Protein AF-A0A7J3KDQ7-F1 (afdb_monomer)

Structure (mmCIF, N/CA/C/O backbone):
data_AF-A0A7J3KDQ7-F1
#
_entry.id   AF-A0A7J3KDQ7-F1
#
loop_
_atom_site.group_PDB
_atom_site.id
_atom_site.type_symbol
_atom_site.label_atom_id
_atom_site.label_alt_id
_atom_site.label_comp_id
_atom_site.label_asym_id
_atom_site.label_entity_id
_atom_site.label_seq_id
_atom_site.pdbx_PDB_ins_code
_atom_site.Cartn_x
_atom_site.Cartn_y
_atom_site.Cartn_z
_atom_site.occupancy
_atom_site.B_iso_or_equiv
_atom_site.auth_seq_id
_atom_site.auth_comp_id
_atom_site.auth_asym_id
_atom_site.auth_atom_id
_atom_site.pdbx_PDB_model_num
ATOM 1 N N . MET A 1 1 ? 16.044 -15.370 -27.304 1.00 50.69 1 MET A N 1
ATOM 2 C CA . MET A 1 1 ? 15.946 -15.773 -25.885 1.00 50.69 1 MET A CA 1
ATOM 3 C C . MET A 1 1 ? 15.306 -14.617 -25.144 1.00 50.69 1 MET A C 1
ATOM 5 O O . MET A 1 1 ? 15.833 -13.520 -25.244 1.00 50.69 1 MET A O 1
ATOM 9 N N . ILE A 1 2 ? 14.147 -14.814 -24.510 1.00 57.34 2 ILE A N 1
ATOM 10 C CA . ILE A 1 2 ? 13.607 -13.791 -23.605 1.00 57.34 2 ILE A CA 1
ATOM 11 C C . ILE A 1 2 ? 14.504 -13.815 -22.374 1.00 57.34 2 ILE A C 1
ATOM 13 O O . ILE A 1 2 ? 14.610 -14.858 -21.732 1.00 57.34 2 ILE A O 1
ATOM 17 N N . ASP A 1 3 ? 15.156 -12.691 -22.108 1.00 79.75 3 ASP A N 1
ATOM 18 C CA . ASP A 1 3 ? 16.049 -12.506 -20.973 1.00 79.75 3 ASP A CA 1
ATOM 19 C C . ASP A 1 3 ? 15.338 -12.893 -19.665 1.00 79.75 3 ASP A C 1
ATOM 21 O O . ASP A 1 3 ? 14.212 -12.453 -19.402 1.00 79.75 3 ASP A O 1
ATOM 25 N N . PHE A 1 4 ? 15.964 -13.759 -18.867 1.00 83.00 4 PHE A N 1
ATOM 26 C CA . PHE A 1 4 ? 15.436 -14.200 -17.575 1.00 83.00 4 PHE A CA 1
ATOM 27 C C . PHE A 1 4 ? 15.143 -13.001 -16.664 1.00 83.00 4 PHE A C 1
ATOM 29 O O . PHE A 1 4 ? 14.102 -12.959 -16.005 1.00 83.00 4 PHE A O 1
ATOM 36 N N . ALA A 1 5 ? 15.993 -11.974 -16.705 1.00 82.50 5 ALA A N 1
ATOM 37 C CA . ALA A 1 5 ? 15.812 -10.778 -15.896 1.00 82.50 5 ALA A CA 1
ATOM 38 C C . ALA A 1 5 ? 14.622 -9.916 -16.374 1.00 82.50 5 ALA A C 1
ATOM 40 O O . ALA A 1 5 ? 13.966 -9.276 -15.553 1.00 82.50 5 ALA A O 1
ATOM 41 N N . TYR A 1 6 ? 14.244 -9.970 -17.657 1.00 86.00 6 TYR A N 1
ATOM 42 C CA . TYR A 1 6 ? 13.027 -9.308 -18.145 1.00 86.00 6 TYR A CA 1
ATOM 43 C C . TYR A 1 6 ? 11.759 -10.032 -17.665 1.00 86.00 6 TYR A C 1
ATOM 45 O O . TYR A 1 6 ? 10.735 -9.405 -17.376 1.00 86.00 6 TYR A O 1
ATOM 53 N N . GLN A 1 7 ? 11.806 -11.363 -17.543 1.00 89.19 7 GLN A N 1
ATOM 54 C CA . GLN A 1 7 ? 10.695 -12.124 -16.964 1.00 89.19 7 GLN A CA 1
ATOM 55 C C . GLN A 1 7 ? 10.508 -11.805 -15.482 1.00 89.19 7 GLN A C 1
ATOM 57 O O . GLN A 1 7 ? 9.366 -11.617 -15.048 1.00 89.19 7 GLN A O 1
ATOM 62 N N . GLU A 1 8 ? 11.608 -11.697 -14.736 1.00 89.62 8 GLU A N 1
ATOM 63 C CA . GLU A 1 8 ? 11.563 -11.331 -13.323 1.00 89.62 8 GLU A CA 1
ATOM 64 C C . GLU A 1 8 ? 11.069 -9.892 -13.138 1.00 89.62 8 GLU A C 1
ATOM 66 O O . GLU A 1 8 ? 10.178 -9.662 -12.326 1.00 89.62 8 GLU A O 1
ATOM 71 N N . PHE A 1 9 ? 11.487 -8.948 -13.989 1.00 91.44 9 PHE A N 1
ATOM 72 C CA . PHE A 1 9 ? 10.939 -7.589 -13.982 1.00 91.44 9 PHE A CA 1
ATOM 73 C C . PHE A 1 9 ? 9.413 -7.577 -14.153 1.00 91.44 9 PHE A C 1
ATOM 75 O O . PHE A 1 9 ? 8.684 -7.005 -13.338 1.00 91.44 9 PHE A O 1
ATOM 82 N N . ARG A 1 10 ? 8.887 -8.291 -15.160 1.00 92.06 10 ARG A N 1
ATOM 83 C CA . ARG A 1 10 ? 7.428 -8.401 -15.356 1.00 92.06 10 ARG A CA 1
ATOM 84 C C . ARG A 1 10 ? 6.726 -9.098 -14.196 1.00 92.06 10 ARG A C 1
ATOM 86 O O . ARG A 1 10 ? 5.555 -8.825 -13.929 1.00 92.06 10 ARG A O 1
ATOM 93 N N . ARG A 1 11 ? 7.394 -10.025 -13.511 1.00 93.81 11 ARG A N 1
ATOM 94 C CA . ARG A 1 11 ? 6.868 -10.633 -12.288 1.00 93.81 11 ARG A CA 1
ATOM 95 C C . ARG A 1 11 ? 6.789 -9.603 -11.162 1.00 93.81 11 ARG A C 1
ATOM 97 O O . ARG A 1 11 ? 5.720 -9.509 -10.567 1.00 93.81 11 ARG A O 1
ATOM 104 N N . CYS A 1 12 ? 7.834 -8.809 -10.929 1.00 93.19 12 CYS A N 1
ATOM 105 C CA . CYS A 1 12 ? 7.826 -7.736 -9.933 1.00 93.19 12 CYS A CA 1
ATOM 106 C C . CYS A 1 12 ? 6.670 -6.762 -10.175 1.00 93.19 12 CYS A C 1
ATOM 108 O O . CYS A 1 12 ? 5.887 -6.524 -9.259 1.00 93.19 12 CYS A O 1
ATOM 110 N N . LEU A 1 13 ? 6.490 -6.286 -11.414 1.00 94.00 13 LEU A N 1
ATOM 111 C CA . LEU A 1 13 ? 5.380 -5.391 -11.762 1.00 94.00 13 LEU A CA 1
ATOM 112 C C . LEU A 1 13 ? 4.016 -6.006 -11.413 1.00 94.00 13 LEU A C 1
ATOM 114 O O . LEU A 1 13 ? 3.219 -5.373 -10.729 1.00 94.00 13 LEU A O 1
ATOM 118 N N . ARG A 1 14 ? 3.767 -7.265 -11.796 1.00 95.50 14 ARG A N 1
ATOM 119 C CA . ARG A 1 14 ? 2.497 -7.951 -11.491 1.00 95.50 14 ARG A CA 1
ATOM 120 C C . ARG A 1 14 ? 2.254 -8.150 -9.999 1.00 95.50 14 ARG A C 1
ATOM 122 O O . ARG A 1 14 ? 1.106 -8.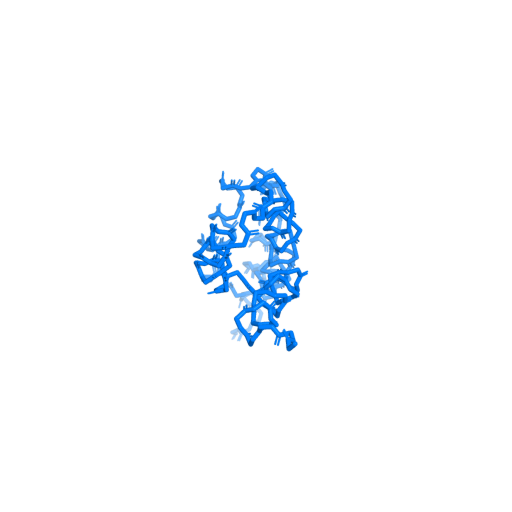144 -9.564 1.00 95.50 14 ARG A O 1
ATOM 129 N N . GLU A 1 15 ? 3.299 -8.387 -9.212 1.00 95.81 15 GLU A N 1
ATOM 130 C CA . GLU A 1 15 ? 3.154 -8.530 -7.762 1.00 95.81 15 GLU A CA 1
ATOM 131 C C . GLU A 1 15 ? 2.900 -7.172 -7.091 1.00 95.81 15 GLU A C 1
ATOM 133 O O . GLU A 1 15 ? 2.020 -7.078 -6.232 1.00 95.81 15 GLU A O 1
ATOM 138 N N . ILE A 1 16 ? 3.559 -6.105 -7.553 1.00 95.44 16 ILE A N 1
ATOM 139 C CA . ILE A 1 16 ? 3.268 -4.728 -7.130 1.00 95.44 16 ILE A CA 1
ATOM 140 C C . ILE A 1 16 ? 1.817 -4.378 -7.448 1.00 95.44 16 ILE A C 1
ATOM 142 O O . ILE A 1 16 ? 1.100 -3.928 -6.560 1.00 95.44 16 ILE A O 1
ATOM 146 N N . GLU A 1 17 ? 1.333 -4.669 -8.658 1.00 94.00 17 GLU A N 1
ATOM 147 C CA . GLU A 1 17 ? -0.064 -4.440 -9.045 1.00 94.00 17 GLU A CA 1
ATOM 148 C C . GLU A 1 17 ? -1.069 -5.180 -8.159 1.00 94.00 17 GLU A C 1
ATOM 150 O O . GLU A 1 17 ? -2.244 -4.822 -8.159 1.00 94.00 17 GLU A O 1
ATOM 155 N N . LYS A 1 18 ? -0.661 -6.218 -7.420 1.00 93.25 18 LYS A N 1
ATOM 156 C CA . LYS A 1 18 ? -1.499 -6.931 -6.440 1.00 93.25 18 LYS A CA 1
ATOM 157 C C . LYS A 1 18 ? -1.421 -6.338 -5.029 1.00 93.25 18 LYS A C 1
ATOM 159 O O . LYS A 1 18 ? -2.117 -6.830 -4.150 1.00 93.25 18 LYS A O 1
ATOM 164 N N . GLY A 1 19 ? -0.618 -5.299 -4.816 1.00 91.50 19 GLY A N 1
ATOM 165 C CA . GLY A 1 19 ? -0.394 -4.658 -3.518 1.00 91.50 19 GLY A CA 1
ATOM 166 C C . GLY A 1 19 ? 0.862 -5.130 -2.785 1.00 91.50 19 GLY A C 1
ATOM 167 O O . GLY A 1 19 ? 1.093 -4.713 -1.653 1.00 91.50 19 GLY A O 1
ATOM 168 N N . LYS A 1 20 ? 1.707 -5.970 -3.401 1.00 93.69 20 LYS A N 1
ATOM 169 C CA . LYS A 1 20 ? 2.954 -6.440 -2.780 1.00 93.69 20 LYS A CA 1
ATOM 170 C C . LYS A 1 20 ? 4.091 -5.451 -3.030 1.00 93.69 20 LYS A C 1
ATOM 172 O O . LYS A 1 20 ? 4.893 -5.606 -3.950 1.00 93.69 20 LYS A O 1
ATOM 177 N N . LEU A 1 21 ? 4.148 -4.407 -2.207 1.00 92.56 21 LEU A N 1
ATOM 178 C CA . LEU A 1 21 ? 5.118 -3.315 -2.360 1.00 92.56 21 LEU A CA 1
ATOM 179 C C . LEU A 1 21 ? 6.559 -3.688 -1.986 1.00 92.56 21 LEU A C 1
ATOM 181 O O . LEU A 1 21 ? 7.481 -2.962 -2.340 1.00 92.56 21 LEU A O 1
ATOM 185 N N . ASN A 1 22 ? 6.785 -4.845 -1.362 1.00 92.56 22 ASN A N 1
ATOM 186 C CA . ASN A 1 22 ? 8.127 -5.369 -1.087 1.00 92.56 22 ASN A CA 1
ATOM 187 C C . ASN A 1 22 ? 8.945 -5.659 -2.364 1.00 92.56 22 ASN A C 1
ATOM 189 O O . ASN A 1 22 ? 10.154 -5.825 -2.285 1.00 92.56 22 ASN A O 1
ATOM 193 N N . TYR A 1 23 ? 8.306 -5.711 -3.539 1.00 92.12 23 TYR A N 1
ATOM 194 C CA . TYR A 1 23 ? 8.983 -5.858 -4.834 1.00 92.12 23 TYR A CA 1
ATOM 195 C C . TYR A 1 23 ? 9.408 -4.523 -5.466 1.00 92.12 23 TYR A C 1
ATOM 197 O O . TYR A 1 23 ? 9.973 -4.528 -6.558 1.00 92.12 23 TYR A O 1
ATOM 205 N N . ARG A 1 24 ? 9.129 -3.381 -4.821 1.00 91.69 24 ARG A N 1
ATOM 206 C CA . ARG A 1 24 ? 9.411 -2.044 -5.364 1.00 91.69 24 ARG A CA 1
ATOM 207 C C . ARG A 1 24 ? 10.889 -1.829 -5.672 1.00 91.69 24 ARG A C 1
ATOM 209 O O . ARG A 1 24 ? 11.193 -1.368 -6.764 1.00 91.69 24 ARG A O 1
ATOM 216 N N . GLU A 1 25 ? 11.778 -2.141 -4.733 1.00 92.19 25 GLU A N 1
ATOM 217 C CA . GLU A 1 25 ? 13.225 -1.937 -4.908 1.00 92.19 25 GLU A CA 1
ATOM 218 C C . GLU A 1 25 ? 13.746 -2.750 -6.096 1.00 92.19 25 GLU A C 1
ATOM 220 O O . GLU A 1 25 ? 14.304 -2.183 -7.030 1.00 92.19 25 GLU A O 1
ATOM 225 N N . ALA A 1 26 ? 13.416 -4.044 -6.142 1.00 92.38 26 ALA A N 1
ATOM 226 C CA . ALA A 1 26 ? 13.765 -4.909 -7.268 1.00 92.38 26 ALA A CA 1
ATOM 227 C C . ALA A 1 26 ? 13.195 -4.401 -8.608 1.00 92.38 26 ALA A C 1
ATOM 229 O O . ALA A 1 26 ? 13.864 -4.458 -9.638 1.00 92.38 26 ALA A O 1
ATOM 230 N N . ALA A 1 27 ? 11.963 -3.880 -8.620 1.00 91.62 27 ALA A N 1
ATOM 231 C CA . ALA A 1 27 ? 11.374 -3.311 -9.830 1.00 91.62 27 ALA A CA 1
ATOM 232 C C . ALA A 1 27 ? 12.083 -2.025 -10.287 1.00 91.62 27 ALA A C 1
ATOM 234 O O . ALA A 1 27 ? 12.207 -1.816 -11.490 1.00 91.62 27 ALA A O 1
ATOM 235 N N . LEU A 1 28 ? 12.545 -1.181 -9.358 1.00 91.31 28 LEU A N 1
ATOM 236 C CA . LEU A 1 28 ? 13.295 0.042 -9.662 1.00 91.31 28 LEU A CA 1
ATOM 237 C C . LEU A 1 28 ? 14.666 -0.278 -10.266 1.00 91.31 28 LEU A C 1
ATOM 239 O O . LEU A 1 28 ? 15.012 0.285 -11.301 1.00 91.31 28 LEU A O 1
ATOM 243 N N . GLU A 1 29 ? 15.403 -1.214 -9.668 1.00 91.06 29 GLU A N 1
ATOM 244 C CA . GLU A 1 29 ? 16.709 -1.655 -10.176 1.00 91.06 29 GLU A CA 1
ATOM 245 C C . GLU A 1 29 ? 16.601 -2.240 -11.589 1.00 91.06 29 GLU A C 1
ATOM 247 O O . GLU A 1 29 ? 17.398 -1.934 -12.475 1.00 91.06 29 GLU A O 1
ATOM 252 N N . LEU A 1 30 ? 15.583 -3.069 -11.830 1.00 90.25 30 LEU A N 1
ATOM 253 C CA . LEU A 1 30 ? 15.371 -3.681 -13.139 1.00 90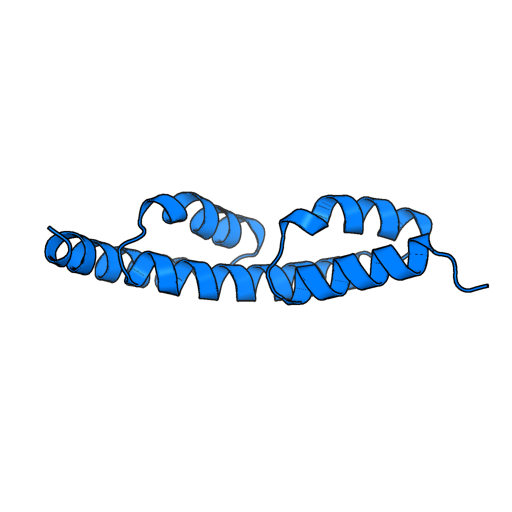.25 30 LEU A CA 1
ATOM 254 C C . LEU A 1 30 ? 14.835 -2.683 -14.175 1.00 90.25 30 LEU A C 1
ATOM 256 O O . LEU A 1 30 ? 15.150 -2.820 -15.355 1.00 90.25 30 LEU A O 1
ATOM 260 N N . ALA A 1 31 ? 14.056 -1.677 -13.773 1.00 90.19 31 ALA A N 1
ATOM 261 C CA . ALA A 1 31 ? 13.535 -0.672 -14.698 1.00 90.19 31 ALA A CA 1
ATOM 262 C C . ALA A 1 31 ? 14.655 0.117 -15.391 1.00 90.19 31 ALA A C 1
ATOM 264 O O . ALA A 1 31 ? 14.555 0.358 -16.596 1.00 90.19 31 ALA A O 1
ATOM 265 N N . ASP A 1 32 ? 15.723 0.455 -14.664 1.00 85.75 32 ASP A N 1
ATOM 266 C CA . ASP A 1 32 ? 16.890 1.156 -15.214 1.00 85.75 32 ASP A CA 1
ATOM 267 C C . ASP A 1 32 ? 17.592 0.306 -16.288 1.00 85.75 32 ASP A C 1
ATOM 269 O O . ASP A 1 32 ? 17.789 0.745 -17.423 1.00 85.75 32 ASP A O 1
ATOM 273 N N . ASN A 1 33 ? 17.810 -0.981 -15.990 1.00 86.94 33 ASN A N 1
ATOM 274 C CA . ASN A 1 33 ? 18.435 -1.943 -16.907 1.00 86.94 33 ASN A CA 1
ATOM 275 C C . ASN A 1 33 ? 17.671 -2.127 -18.229 1.00 86.94 33 ASN A C 1
ATOM 277 O O . ASN A 1 33 ? 18.276 -2.413 -19.262 1.00 86.94 33 ASN A O 1
ATOM 281 N N . TYR A 1 34 ? 16.346 -1.972 -18.209 1.00 85.25 34 TYR A N 1
ATOM 282 C CA . TYR A 1 34 ? 15.492 -2.149 -19.388 1.00 85.25 34 TYR A CA 1
ATOM 283 C C . TYR A 1 34 ? 15.014 -0.836 -20.009 1.00 85.25 34 TYR A C 1
ATOM 285 O O . TYR A 1 34 ? 14.158 -0.873 -20.896 1.00 85.25 34 TYR A O 1
ATOM 293 N N . SER A 1 35 ? 15.538 0.315 -19.563 1.00 86.69 35 SER A N 1
ATOM 294 C CA . SER A 1 35 ? 15.068 1.642 -19.992 1.00 86.69 35 SER A CA 1
ATOM 295 C C . SER A 1 35 ? 13.542 1.783 -19.885 1.00 86.69 35 SER A C 1
ATOM 297 O O . SER A 1 35 ? 12.888 2.400 -20.732 1.00 86.69 35 SER A O 1
ATOM 299 N N . PHE A 1 36 ? 12.951 1.156 -18.865 1.00 88.44 36 PHE A N 1
ATOM 300 C CA . PHE A 1 36 ? 11.510 1.162 -18.681 1.00 88.44 36 PHE A CA 1
ATOM 301 C C . PHE A 1 36 ? 11.054 2.570 -18.276 1.00 88.44 36 PHE A C 1
ATOM 303 O O . PHE A 1 36 ? 11.661 3.179 -17.390 1.00 88.44 36 PHE A O 1
ATOM 310 N N . PRO A 1 37 ? 9.982 3.118 -18.878 1.00 90.19 37 PRO A N 1
ATOM 311 C CA . PRO A 1 37 ? 9.568 4.479 -18.579 1.00 90.19 37 PRO A CA 1
ATOM 312 C C . PRO A 1 37 ? 9.210 4.643 -17.100 1.00 90.19 37 PRO A C 1
ATOM 314 O O . PRO A 1 37 ? 8.250 4.051 -16.605 1.00 90.19 37 PRO A O 1
ATOM 317 N N . MET A 1 38 ? 9.921 5.526 -16.397 1.00 89.94 38 MET A N 1
ATOM 318 C CA . MET A 1 38 ? 9.703 5.728 -14.960 1.00 89.94 38 MET A CA 1
ATOM 319 C C . MET A 1 38 ? 8.280 6.199 -14.635 1.00 89.94 38 MET A C 1
ATOM 321 O O . MET A 1 38 ? 7.704 5.854 -13.607 1.00 89.94 38 MET A O 1
ATOM 325 N N . LYS A 1 39 ? 7.656 6.921 -15.574 1.00 92.50 39 LYS A N 1
ATOM 326 C CA . LYS A 1 39 ? 6.242 7.302 -15.502 1.00 92.50 39 LYS A CA 1
ATOM 327 C C . LYS A 1 39 ? 5.304 6.090 -15.480 1.00 92.50 39 LYS A C 1
ATOM 329 O O . LYS A 1 39 ? 4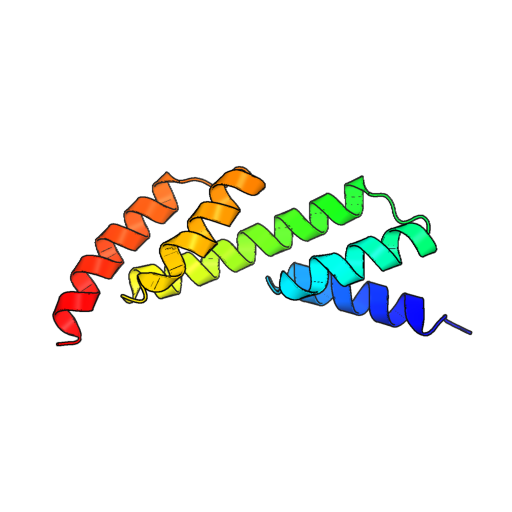.275 6.142 -14.815 1.00 92.50 39 LYS A O 1
ATOM 334 N N . GLU A 1 40 ? 5.618 5.025 -16.212 1.00 91.94 40 GLU A N 1
ATOM 335 C CA . GLU A 1 40 ? 4.826 3.792 -16.195 1.00 91.94 40 GLU A CA 1
ATOM 336 C C . GLU A 1 40 ? 5.061 2.999 -14.913 1.00 91.94 40 GLU A C 1
ATOM 338 O O . GLU A 1 40 ? 4.100 2.507 -14.323 1.00 91.94 40 GLU A O 1
ATOM 343 N N . LEU A 1 41 ? 6.302 2.956 -14.422 1.00 92.31 41 LEU A N 1
ATOM 344 C CA . LEU A 1 41 ? 6.609 2.291 -13.158 1.00 92.31 41 LEU A CA 1
ATOM 345 C C . LEU A 1 41 ? 5.880 2.964 -11.991 1.00 92.31 41 LEU A C 1
ATOM 347 O O . LEU A 1 41 ? 5.261 2.284 -11.175 1.00 92.31 41 LEU A O 1
ATOM 351 N N . ASN A 1 42 ? 5.876 4.298 -11.956 1.00 93.06 42 ASN A N 1
ATOM 352 C CA . ASN A 1 42 ? 5.156 5.063 -10.941 1.00 93.06 42 A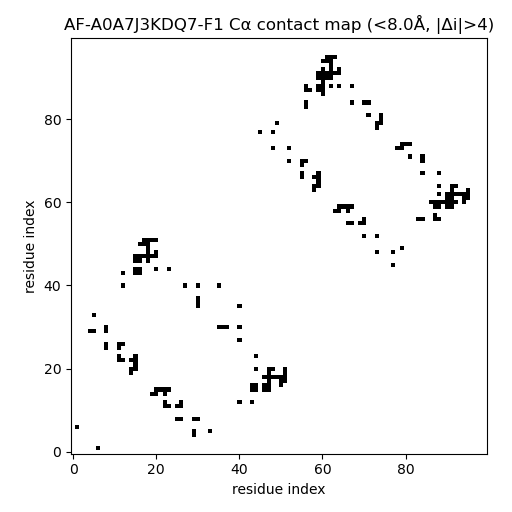SN A CA 1
ATOM 353 C C . ASN A 1 42 ? 3.650 4.773 -10.963 1.00 93.06 42 ASN A C 1
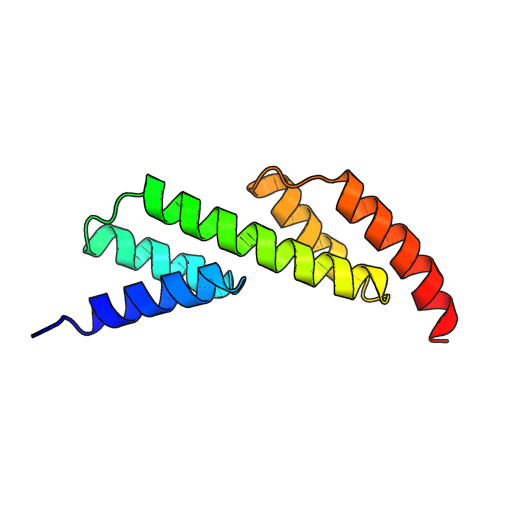ATOM 355 O O . ASN A 1 42 ? 3.059 4.586 -9.904 1.00 93.06 42 ASN A O 1
ATOM 359 N N . LYS A 1 43 ? 3.034 4.632 -12.146 1.00 94.94 43 LYS A N 1
ATOM 360 C CA . LYS A 1 43 ? 1.622 4.220 -12.246 1.00 94.94 43 LYS A CA 1
ATOM 361 C C . LYS A 1 43 ? 1.383 2.836 -11.643 1.00 94.94 43 LYS A C 1
ATOM 363 O O . LYS A 1 43 ? 0.397 2.641 -10.938 1.00 94.94 43 LYS A O 1
ATOM 368 N N . VAL A 1 44 ? 2.269 1.878 -11.913 1.00 95.06 44 VAL A N 1
ATOM 369 C CA . VAL A 1 44 ? 2.175 0.524 -11.344 1.00 95.06 44 VAL A CA 1
ATOM 370 C C . VAL A 1 44 ? 2.295 0.569 -9.818 1.00 95.06 44 VAL A C 1
ATOM 372 O O . VAL A 1 44 ? 1.491 -0.051 -9.118 1.00 95.06 44 VAL A O 1
ATOM 375 N N . LEU A 1 45 ? 3.240 1.355 -9.297 1.00 94.62 45 LEU A N 1
ATOM 376 C CA . LEU A 1 45 ? 3.417 1.566 -7.859 1.00 94.62 45 LEU A CA 1
ATOM 377 C C . LEU A 1 45 ? 2.185 2.212 -7.218 1.00 94.62 45 LEU A C 1
ATOM 379 O O . LEU A 1 45 ? 1.734 1.734 -6.182 1.00 94.62 45 LEU A O 1
ATOM 383 N N . GLU A 1 46 ? 1.591 3.230 -7.843 1.00 95.56 46 GLU A N 1
ATOM 384 C CA . GLU A 1 46 ? 0.355 3.863 -7.363 1.00 95.56 46 GLU A CA 1
ATOM 385 C C . GLU A 1 46 ? -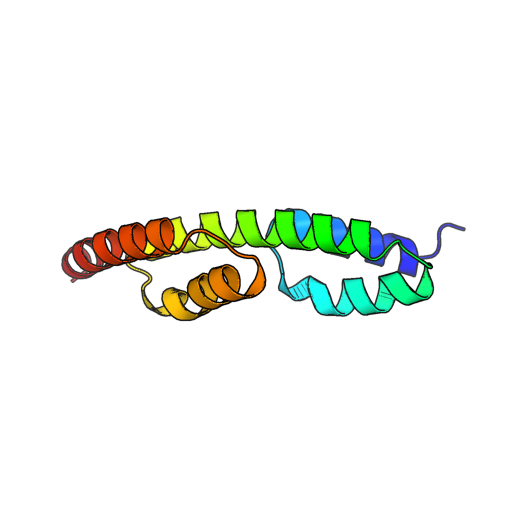0.822 2.877 -7.311 1.00 95.56 46 GLU A C 1
ATOM 387 O O . GLU A 1 46 ? -1.577 2.855 -6.334 1.00 95.56 46 GLU A O 1
ATOM 392 N N . ILE A 1 47 ? -0.985 2.034 -8.338 1.00 96.06 47 ILE A N 1
ATOM 393 C CA . ILE A 1 47 ? -2.020 0.987 -8.364 1.00 96.06 47 ILE A CA 1
ATOM 394 C C . ILE A 1 47 ? -1.805 0.005 -7.208 1.00 96.06 47 ILE A C 1
ATOM 396 O O . ILE A 1 47 ? -2.754 -0.325 -6.488 1.00 96.06 47 ILE A O 1
ATOM 400 N N . GLY A 1 48 ? -0.563 -0.444 -7.017 1.00 96.56 48 GLY A N 1
ATOM 401 C CA . GLY A 1 48 ? -0.186 -1.327 -5.919 1.00 96.56 48 GLY A CA 1
ATOM 402 C C . GLY A 1 48 ? -0.450 -0.707 -4.551 1.00 96.56 48 GLY A C 1
ATOM 403 O O . GLY A 1 48 ? -1.102 -1.326 -3.711 1.00 96.56 48 GLY A O 1
ATOM 404 N N . ALA A 1 49 ? -0.025 0.540 -4.351 1.00 96.50 49 ALA A N 1
ATOM 405 C CA . ALA A 1 49 ? -0.211 1.280 -3.109 1.00 96.50 49 ALA A CA 1
ATOM 406 C C . ALA A 1 49 ? -1.688 1.431 -2.750 1.00 96.50 49 ALA A C 1
ATOM 408 O O . ALA A 1 49 ? -2.068 1.167 -1.612 1.00 96.50 49 ALA A O 1
ATOM 409 N N . ARG A 1 50 ? -2.547 1.750 -3.726 1.00 96.88 50 ARG A N 1
ATOM 410 C CA . ARG A 1 50 ? -4.000 1.796 -3.511 1.00 96.88 50 ARG A CA 1
ATOM 411 C C . ARG A 1 50 ? -4.547 0.450 -3.054 1.00 96.88 50 ARG A C 1
ATOM 413 O O . ARG A 1 50 ? -5.295 0.409 -2.085 1.00 96.88 50 ARG A O 1
ATOM 420 N N . LYS A 1 51 ? -4.169 -0.657 -3.701 1.00 96.56 51 LYS A N 1
ATOM 421 C CA . LYS A 1 51 ? -4.646 -1.990 -3.288 1.00 96.56 51 LYS A CA 1
ATOM 422 C C . LYS A 1 51 ? -4.165 -2.377 -1.898 1.00 96.56 51 LYS A C 1
ATOM 424 O O . LYS A 1 51 ? -4.965 -2.876 -1.111 1.00 96.56 51 LYS A O 1
ATOM 429 N N . ARG A 1 52 ? -2.890 -2.128 -1.594 1.00 97.31 52 ARG A N 1
ATOM 430 C CA . ARG A 1 52 ? -2.337 -2.394 -0.266 1.00 97.31 52 ARG A CA 1
ATOM 431 C C . ARG A 1 52 ? -3.051 -1.566 0.793 1.00 97.31 52 ARG A C 1
ATOM 433 O O . ARG A 1 52 ? -3.430 -2.099 1.825 1.00 97.31 52 ARG A O 1
ATOM 440 N N . PHE A 1 53 ? -3.307 -0.295 0.506 1.00 97.88 53 PHE A N 1
ATOM 441 C CA . PHE A 1 53 ? -4.063 0.577 1.392 1.00 97.88 53 PHE A CA 1
ATOM 442 C C . PHE A 1 53 ? -5.475 0.044 1.658 1.00 97.88 53 PHE A C 1
ATOM 444 O O . PHE A 1 53 ? -5.855 -0.076 2.816 1.00 97.88 53 PHE A O 1
ATOM 451 N N . GLU A 1 54 ? -6.226 -0.366 0.630 1.00 97.31 54 GLU A N 1
ATOM 452 C CA . GLU A 1 54 ? -7.546 -0.990 0.821 1.00 97.31 54 GLU A CA 1
ATOM 453 C C . GLU A 1 54 ? -7.492 -2.241 1.705 1.00 97.31 54 GLU A C 1
ATOM 455 O O . GLU A 1 54 ? -8.391 -2.472 2.513 1.00 97.31 54 GLU A O 1
ATOM 460 N N . GLU A 1 55 ? -6.455 -3.060 1.547 1.00 96.81 55 GLU A N 1
ATOM 461 C CA . GLU A 1 55 ? -6.241 -4.245 2.372 1.00 96.81 55 GLU A CA 1
ATOM 462 C C . GLU A 1 55 ? -5.957 -3.862 3.834 1.00 96.81 55 GLU A C 1
ATOM 464 O O . GLU A 1 55 ? -6.598 -4.387 4.746 1.00 96.81 55 GLU A O 1
ATOM 469 N N . LEU A 1 56 ? -5.064 -2.892 4.058 1.00 96.69 56 LEU A N 1
ATOM 470 C CA . LEU A 1 56 ? -4.741 -2.375 5.388 1.00 96.69 56 LEU A CA 1
ATOM 471 C C . LEU A 1 56 ? -5.970 -1.786 6.075 1.00 96.69 56 LEU A C 1
ATOM 473 O O . LEU A 1 56 ? -6.198 -2.089 7.239 1.00 96.69 56 LEU A O 1
ATOM 477 N N . LEU A 1 57 ? -6.802 -1.016 5.366 1.00 97.62 57 LEU A N 1
ATOM 478 C CA . LEU A 1 57 ? -8.045 -0.482 5.926 1.00 97.62 57 LEU A CA 1
ATOM 479 C C . LEU A 1 57 ? -8.957 -1.598 6.444 1.00 97.62 57 LEU A C 1
ATOM 481 O O . LEU A 1 57 ? -9.499 -1.469 7.535 1.00 97.62 57 LEU A O 1
ATOM 485 N N . ARG A 1 58 ? -9.095 -2.711 5.711 1.00 96.50 58 ARG A N 1
ATOM 486 C CA . ARG A 1 58 ? -9.917 -3.847 6.161 1.00 96.50 58 ARG A CA 1
ATOM 487 C C . ARG A 1 58 ? -9.361 -4.484 7.427 1.00 96.50 58 ARG A C 1
ATOM 489 O O . ARG A 1 58 ? -10.126 -4.767 8.344 1.00 96.50 58 ARG A O 1
ATOM 496 N N . TYR A 1 59 ? -8.051 -4.718 7.492 1.00 95.25 59 TYR A N 1
ATOM 497 C CA . TYR A 1 59 ? -7.442 -5.264 8.705 1.00 95.25 59 TYR A CA 1
ATOM 498 C C . TYR A 1 59 ? -7.573 -4.289 9.877 1.00 95.25 59 TYR A C 1
ATOM 500 O O . TYR A 1 59 ? -7.982 -4.688 10.964 1.00 95.25 59 TYR A O 1
ATOM 508 N N . ILE A 1 60 ? -7.303 -3.006 9.658 1.00 96.50 60 ILE A N 1
ATOM 509 C CA . ILE A 1 60 ? -7.432 -1.981 10.694 1.00 96.50 60 ILE A CA 1
ATOM 510 C C . ILE A 1 60 ? -8.876 -1.926 11.206 1.00 96.50 60 ILE A C 1
ATOM 512 O O . ILE A 1 60 ? -9.066 -2.033 12.412 1.00 96.50 60 ILE A O 1
ATOM 516 N N . SER A 1 61 ? -9.885 -1.881 10.326 1.00 95.75 61 SER A N 1
ATOM 517 C CA . SER A 1 61 ? -11.308 -1.945 10.704 1.00 95.75 61 SER A CA 1
ATOM 518 C C . SER A 1 61 ? -11.654 -3.190 11.529 1.00 95.75 61 SER A C 1
ATOM 520 O O . SER A 1 61 ? -12.522 -3.129 12.395 1.00 95.75 61 SER A O 1
ATOM 522 N N . ASN A 1 62 ? -10.961 -4.311 11.321 1.00 93.94 62 ASN A N 1
ATOM 523 C CA . ASN A 1 62 ? -11.141 -5.544 12.097 1.00 93.94 62 ASN A CA 1
ATOM 524 C C . ASN A 1 62 ? -10.376 -5.565 13.436 1.00 93.94 62 ASN A C 1
ATOM 526 O O . ASN A 1 62 ? -10.425 -6.570 14.139 1.00 93.94 62 ASN A O 1
ATOM 530 N N . GLY A 1 63 ? -9.679 -4.483 13.798 1.00 92.31 63 GLY A N 1
ATOM 531 C CA . GLY A 1 63 ? -8.981 -4.339 15.080 1.00 92.31 63 GLY A CA 1
ATOM 532 C C . GLY A 1 63 ? -7.461 -4.514 15.019 1.00 92.31 63 GLY A C 1
ATOM 533 O O . GLY A 1 63 ? -6.798 -4.434 16.047 1.00 92.31 63 GLY A O 1
ATOM 534 N N . TYR A 1 64 ? -6.860 -4.703 13.839 1.00 93.88 64 TYR A N 1
ATOM 535 C CA . TYR A 1 64 ? -5.400 -4.813 13.699 1.00 93.88 64 TYR A CA 1
ATOM 536 C C . TYR A 1 64 ? -4.7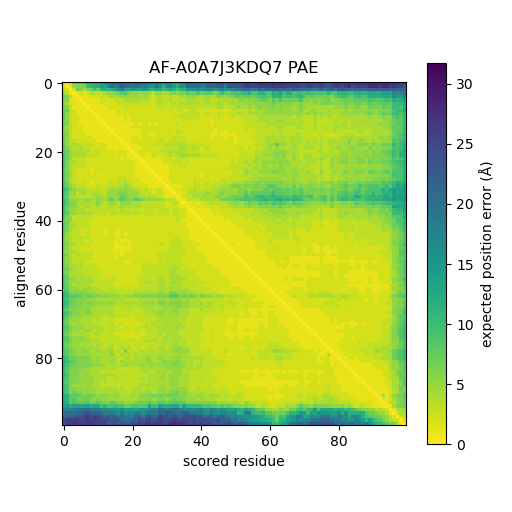23 -3.428 13.658 1.00 93.88 64 TYR A C 1
ATOM 538 O O . TYR A 1 64 ? -4.140 -3.029 12.649 1.00 93.88 64 TYR A O 1
ATOM 546 N N . LEU A 1 65 ? -4.791 -2.679 14.763 1.00 93.50 65 LEU A N 1
ATOM 547 C CA . LEU A 1 65 ? -4.365 -1.270 14.826 1.00 93.50 65 LEU A CA 1
ATOM 548 C C . LEU A 1 65 ? -2.857 -1.044 14.618 1.00 93.50 65 LEU A C 1
ATOM 550 O O . LEU A 1 65 ? -2.455 0.018 14.157 1.00 93.50 65 LEU A O 1
ATOM 554 N N . HIS A 1 66 ? -2.010 -2.044 14.878 1.00 94.06 66 HIS A N 1
ATOM 555 C CA . HIS A 1 66 ? -0.556 -1.945 14.666 1.00 94.06 66 HIS A CA 1
ATOM 556 C C . HIS A 1 66 ? -0.159 -1.653 13.202 1.00 94.06 66 HIS A C 1
ATOM 558 O O . HIS A 1 66 ? 0.963 -1.222 12.939 1.00 94.06 66 HIS A O 1
ATOM 564 N N . LEU A 1 67 ? -1.080 -1.863 12.255 1.00 95.06 67 LEU A N 1
ATOM 565 C CA . LEU A 1 67 ? -0.909 -1.576 10.830 1.00 95.06 67 LEU A CA 1
ATOM 566 C C . LEU A 1 67 ? -1.106 -0.091 10.468 1.00 95.06 67 LEU A C 1
ATOM 568 O O . LEU A 1 67 ? -0.846 0.299 9.329 1.00 95.06 67 LEU A O 1
ATOM 572 N N . GLU A 1 68 ? -1.527 0.752 11.418 1.00 95.81 68 GLU A N 1
ATOM 573 C CA . GLU A 1 68 ? -1.754 2.192 11.221 1.00 95.81 6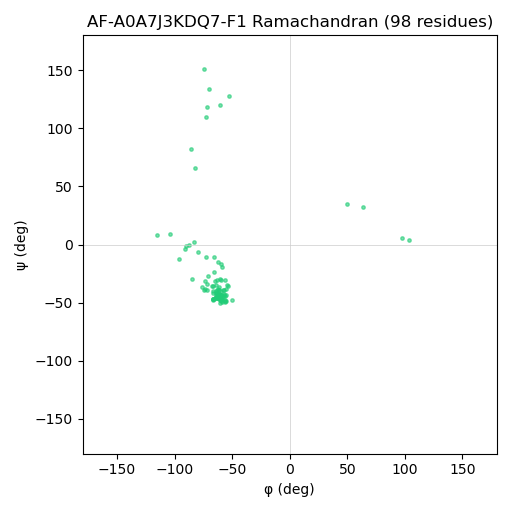8 GLU A CA 1
ATOM 574 C C . GLU A 1 68 ? -0.560 2.885 10.560 1.00 95.81 68 GLU A C 1
ATOM 576 O O . GLU A 1 68 ? -0.724 3.623 9.590 1.00 95.81 68 GLU A O 1
ATOM 581 N N . LYS A 1 69 ? 0.652 2.622 11.062 1.00 96.56 69 LYS A N 1
ATOM 582 C CA . LYS A 1 69 ? 1.871 3.284 10.587 1.00 96.56 69 LYS A CA 1
ATOM 583 C C . LYS A 1 69 ? 2.153 2.987 9.113 1.00 96.56 69 LYS A C 1
ATOM 585 O O . LYS A 1 69 ? 2.592 3.875 8.388 1.00 96.56 69 LYS A O 1
ATOM 590 N N . GLU A 1 70 ? 1.888 1.757 8.672 1.00 95.50 70 GLU A N 1
ATOM 591 C CA . GLU A 1 70 ? 2.044 1.366 7.268 1.00 95.50 70 GLU A CA 1
ATOM 592 C C . GLU A 1 70 ? 1.021 2.099 6.392 1.00 95.50 70 GLU A C 1
ATOM 594 O O . GLU A 1 70 ? 1.387 2.715 5.391 1.00 95.50 70 GLU A O 1
ATOM 599 N N . ALA A 1 71 ? -0.250 2.110 6.803 1.00 95.94 71 ALA A N 1
ATOM 600 C CA . ALA A 1 71 ? -1.311 2.782 6.058 1.00 95.94 71 ALA A CA 1
ATOM 601 C C . ALA A 1 71 ? -1.089 4.302 5.976 1.00 95.94 71 ALA A C 1
ATOM 603 O O . ALA A 1 71 ? -1.295 4.900 4.920 1.00 95.94 71 ALA A O 1
ATOM 604 N N . LEU A 1 72 ? -0.613 4.918 7.064 1.00 96.69 72 LEU A N 1
ATOM 605 C CA . LEU A 1 72 ? -0.251 6.333 7.109 1.00 96.69 72 LEU A CA 1
ATOM 606 C C . LEU A 1 72 ? 0.904 6.650 6.152 1.00 96.69 72 LEU A C 1
ATOM 608 O O . LEU A 1 72 ? 0.844 7.647 5.433 1.00 96.69 72 LEU A O 1
ATOM 612 N N . GLY A 1 73 ? 1.916 5.778 6.101 1.00 96.50 73 GLY A N 1
ATOM 613 C CA . GLY A 1 73 ? 3.016 5.887 5.143 1.00 96.50 73 GLY A CA 1
ATOM 614 C C . GLY A 1 73 ? 2.514 5.938 3.699 1.00 96.50 73 GLY A C 1
ATOM 615 O O . GLY A 1 73 ? 2.927 6.811 2.939 1.00 96.50 73 GLY A O 1
ATOM 616 N N . LEU A 1 74 ? 1.545 5.087 3.344 1.00 95.31 74 LEU A N 1
ATOM 617 C CA . LEU A 1 74 ? 0.943 5.096 2.006 1.00 95.31 74 LEU A CA 1
ATOM 618 C C . LEU A 1 74 ? 0.128 6.368 1.720 1.00 95.31 74 LEU A C 1
ATOM 620 O O . LEU A 1 74 ? 0.157 6.861 0.592 1.00 95.31 74 LEU A O 1
ATOM 624 N N . CYS A 1 75 ? -0.566 6.933 2.715 1.00 96.00 75 CYS A N 1
ATOM 625 C CA . CYS A 1 75 ? -1.241 8.230 2.575 1.00 96.00 75 CYS A CA 1
ATOM 626 C C . CYS A 1 75 ? -0.258 9.360 2.269 1.00 96.00 75 CYS A C 1
ATOM 628 O O . CYS A 1 75 ? -0.510 10.160 1.369 1.00 96.00 75 CYS A O 1
ATOM 630 N N . MET A 1 76 ? 0.861 9.410 2.993 1.00 96.31 76 MET A N 1
ATOM 631 C CA . MET A 1 76 ? 1.892 10.432 2.805 1.00 96.31 76 MET A CA 1
ATOM 632 C C . MET A 1 76 ? 2.584 10.297 1.452 1.00 96.31 76 MET A C 1
ATOM 634 O O . MET A 1 76 ? 2.752 11.288 0.747 1.00 96.31 76 MET A O 1
ATOM 638 N N . GLU A 1 77 ? 2.977 9.078 1.091 1.00 94.88 77 GLU A N 1
ATOM 639 C CA . GLU A 1 77 ? 3.800 8.838 -0.090 1.00 94.88 77 GLU A CA 1
ATOM 640 C C . GLU A 1 77 ? 3.009 8.929 -1.402 1.00 94.88 77 GLU A C 1
ATOM 642 O O . GLU A 1 77 ? 3.520 9.445 -2.393 1.00 94.88 77 GLU A O 1
ATOM 647 N N . TYR A 1 78 ? 1.754 8.471 -1.410 1.00 93.19 78 TYR A N 1
ATOM 648 C CA . TYR A 1 78 ? 0.945 8.358 -2.630 1.00 93.19 78 TYR A CA 1
ATOM 649 C C . TYR A 1 78 ? -0.291 9.268 -2.642 1.00 93.19 78 TYR A C 1
ATOM 651 O O . TYR A 1 78 ? -1.142 9.141 -3.524 1.00 93.19 78 TYR A O 1
ATOM 659 N N . GLY A 1 79 ? -0.425 10.172 -1.665 1.00 94.19 79 GLY A N 1
ATOM 660 C CA . GLY A 1 79 ? -1.561 11.095 -1.573 1.00 94.19 79 GLY A CA 1
ATOM 661 C C . GLY A 1 79 ? -2.904 10.387 -1.368 1.00 94.19 79 GLY A C 1
ATOM 662 O O . GLY A 1 79 ? -3.928 10.834 -1.888 1.00 94.19 79 GLY A O 1
ATOM 663 N N . LEU A 1 80 ? -2.909 9.251 -0.661 1.00 95.06 80 LEU A N 1
ATOM 664 C CA . LEU A 1 80 ? -4.135 8.503 -0.368 1.00 95.06 80 LEU A CA 1
ATOM 665 C C . LEU A 1 80 ? -4.964 9.208 0.724 1.00 95.06 80 LEU A C 1
ATOM 667 O O . LEU A 1 80 ? -4.415 9.920 1.568 1.00 95.06 80 LEU A O 1
ATOM 671 N N . PRO A 1 81 ? -6.300 9.048 0.721 1.00 93.62 81 PRO A N 1
ATOM 672 C CA . PRO A 1 81 ? -7.181 9.841 1.573 1.00 93.62 81 PRO A CA 1
ATOM 673 C C . PRO A 1 81 ? -7.092 9.435 3.052 1.00 93.62 81 PRO A C 1
ATOM 675 O O . PRO A 1 81 ? -7.630 8.401 3.459 1.00 93.62 81 PRO A O 1
ATOM 678 N N . TYR A 1 82 ? -6.508 10.310 3.877 1.00 95.00 82 TYR A N 1
ATOM 679 C CA . TYR A 1 82 ? -6.421 10.148 5.337 1.00 95.00 82 TYR A CA 1
ATOM 680 C C . TYR A 1 82 ? -7.778 9.906 6.000 1.00 95.00 82 TYR A C 1
ATOM 682 O O . TYR A 1 82 ? -7.877 9.114 6.930 1.00 95.00 82 TYR A O 1
ATOM 690 N N . GLU A 1 83 ? -8.843 10.537 5.503 1.00 96.44 83 GLU A N 1
ATOM 691 C CA . GLU A 1 83 ? -10.207 10.366 6.021 1.00 96.44 83 GLU A CA 1
ATOM 692 C C . GLU A 1 83 ? -10.654 8.899 6.046 1.00 96.44 83 GLU A C 1
ATOM 694 O O . GLU A 1 83 ? -11.374 8.480 6.953 1.00 96.44 83 GLU A O 1
ATOM 699 N N . ARG A 1 84 ? -10.222 8.096 5.065 1.00 96.81 84 ARG A N 1
ATOM 700 C CA . ARG A 1 84 ? -10.547 6.666 5.019 1.00 96.81 84 ARG A CA 1
ATOM 701 C C . ARG A 1 84 ? -9.800 5.883 6.091 1.00 96.81 84 ARG A C 1
ATOM 703 O O . ARG A 1 84 ? -10.393 5.000 6.703 1.00 96.81 84 ARG A O 1
ATOM 710 N N . LEU A 1 85 ? -8.537 6.233 6.331 1.00 96.94 85 LEU A N 1
ATOM 711 C CA . LEU A 1 85 ? -7.736 5.651 7.404 1.00 96.94 85 LEU A CA 1
ATOM 712 C C . LEU A 1 85 ? -8.333 5.970 8.776 1.00 96.94 85 LEU A C 1
ATOM 714 O O . LEU A 1 85 ? -8.514 5.061 9.578 1.00 96.94 85 LEU A O 1
ATOM 718 N N . TRP A 1 86 ? -8.727 7.222 9.017 1.00 96.62 86 TRP A N 1
ATOM 719 C CA . TRP A 1 86 ? -9.359 7.620 10.277 1.00 96.62 86 TRP A CA 1
ATOM 720 C C . TRP A 1 86 ? -10.631 6.826 10.575 1.00 96.62 86 TRP A C 1
ATOM 722 O O . TRP A 1 86 ? -10.779 6.304 11.678 1.00 96.62 86 TRP A O 1
ATOM 732 N N . LYS A 1 87 ? -11.506 6.655 9.576 1.00 96.81 87 LYS A N 1
ATOM 733 C CA . LYS A 1 87 ? -12.718 5.834 9.719 1.00 96.81 87 LYS A CA 1
ATOM 734 C C . LYS A 1 87 ? -12.395 4.380 10.068 1.00 96.81 87 LYS A C 1
ATOM 736 O O . LYS A 1 87 ? -13.017 3.829 10.973 1.00 96.81 87 LYS A O 1
ATOM 741 N N . ALA A 1 88 ? -11.416 3.779 9.391 1.00 96.38 88 ALA A N 1
ATOM 742 C CA . ALA A 1 88 ? -11.001 2.409 9.683 1.00 96.38 88 ALA A CA 1
ATOM 743 C C . ALA A 1 88 ? -10.421 2.273 11.098 1.00 96.38 88 ALA A C 1
ATOM 745 O O . ALA A 1 88 ? -10.727 1.311 11.792 1.00 96.38 88 ALA A O 1
ATOM 746 N N . LEU A 1 89 ? -9.628 3.246 11.562 1.00 96.00 89 LEU A N 1
ATOM 747 C CA . LEU A 1 89 ? -9.076 3.256 12.922 1.00 96.00 89 LEU A CA 1
ATOM 748 C C . LEU A 1 89 ? -10.169 3.371 13.990 1.00 96.00 89 LEU A C 1
ATOM 750 O O . LEU A 1 89 ? -10.102 2.687 15.009 1.00 96.00 89 LEU A O 1
ATOM 754 N N . GLU A 1 90 ? -11.176 4.220 13.780 1.00 95.19 90 GLU A N 1
ATOM 755 C CA . GLU A 1 90 ? -12.314 4.332 14.700 1.00 95.19 90 GLU A CA 1
ATOM 756 C C . GLU A 1 90 ? -13.110 3.027 14.797 1.00 95.19 90 GLU A C 1
ATOM 758 O O . GLU A 1 90 ? -13.465 2.596 15.897 1.00 95.19 90 GLU A O 1
ATOM 763 N N . GLU A 1 91 ? -13.376 2.387 13.658 1.00 94.81 91 GLU A N 1
ATOM 764 C CA . GLU A 1 91 ? -14.043 1.086 13.600 1.00 94.81 91 GLU A CA 1
ATOM 765 C C . GLU A 1 91 ? -13.196 -0.008 14.264 1.00 94.81 91 GLU A C 1
ATOM 767 O O . GLU A 1 91 ? -13.692 -0.747 15.116 1.00 94.81 91 GLU A O 1
ATOM 772 N N . GLY A 1 92 ? -11.900 -0.035 13.953 1.00 95.00 92 GLY A N 1
ATOM 773 C CA . GLY A 1 92 ? -10.918 -0.950 14.520 1.00 95.00 92 GLY A CA 1
ATOM 774 C C . GLY A 1 92 ? -10.858 -0.890 16.036 1.00 95.00 92 GLY A C 1
ATOM 775 O O . GLY A 1 92 ? -10.961 -1.925 16.687 1.00 95.00 92 GLY A O 1
ATOM 776 N N . LYS A 1 93 ? -10.793 0.317 16.611 1.00 93.69 93 LYS A N 1
ATOM 777 C CA . LYS A 1 93 ? -10.812 0.517 18.069 1.00 93.69 93 LYS A CA 1
ATOM 778 C C . LYS A 1 93 ? -12.061 -0.090 18.698 1.00 93.69 93 LYS A C 1
ATOM 780 O O . LYS A 1 93 ? -11.965 -0.772 19.706 1.00 93.69 93 LYS A O 1
ATOM 785 N N . ARG A 1 94 ? -13.241 0.096 18.094 1.00 91.25 94 ARG A N 1
ATOM 786 C CA . ARG A 1 94 ? -14.497 -0.491 18.605 1.00 91.25 94 ARG A CA 1
ATOM 787 C C . ARG A 1 94 ? -14.505 -2.020 18.544 1.00 91.25 94 ARG A C 1
ATOM 789 O O . ARG A 1 94 ? -15.162 -2.643 19.375 1.00 91.25 94 ARG A O 1
ATOM 796 N N . ASN A 1 95 ? -13.827 -2.610 17.563 1.00 87.62 95 ASN A N 1
ATOM 797 C CA . ASN A 1 95 ? -13.759 -4.059 17.377 1.00 87.62 95 ASN A CA 1
ATOM 798 C C . ASN A 1 95 ? -12.660 -4.717 18.222 1.00 87.62 95 ASN A C 1
ATOM 800 O O . ASN A 1 95 ? -12.855 -5.842 18.673 1.00 87.62 95 ASN A O 1
ATOM 804 N N . GLU A 1 96 ? -11.571 -4.007 18.521 1.00 76.81 96 GLU A N 1
ATOM 805 C CA . GLU A 1 96 ? -10.544 -4.445 19.473 1.00 76.81 96 GLU A CA 1
ATOM 806 C C . GLU A 1 96 ? -11.167 -4.748 20.845 1.00 76.81 96 GLU A C 1
ATOM 808 O O . GLU A 1 96 ? -10.952 -5.824 21.393 1.00 76.81 96 GLU A O 1
ATOM 813 N N . TYR A 1 97 ? -12.060 -3.880 21.338 1.00 60.81 97 TYR A N 1
ATOM 814 C CA . TYR A 1 97 ? -12.791 -4.102 22.595 1.00 60.81 97 TYR A CA 1
ATOM 815 C C . TYR A 1 97 ? -13.771 -5.290 22.581 1.00 60.81 97 TYR A C 1
ATOM 817 O O . TYR A 1 97 ? -14.287 -5.639 23.635 1.00 60.81 97 TYR A O 1
ATOM 825 N N . LYS A 1 98 ? -14.072 -5.891 21.420 1.00 59.00 98 LYS A N 1
ATOM 826 C CA . LYS A 1 98 ? -14.928 -7.092 21.315 1.00 59.00 98 LYS A CA 1
ATOM 827 C C . LYS A 1 98 ? -14.135 -8.396 21.251 1.00 59.00 98 LYS A C 1
ATOM 829 O O . LYS A 1 98 ? -14.734 -9.467 21.305 1.00 59.00 98 LYS A O 1
ATOM 834 N N . LEU A 1 99 ? -12.823 -8.307 21.044 1.00 54.16 99 LEU A N 1
ATOM 835 C CA . LEU A 1 99 ? -11.920 -9.455 20.949 1.00 54.16 99 LEU A CA 1
ATOM 836 C C . LEU A 1 99 ? -11.323 -9.847 22.314 1.00 54.16 99 LEU A C 1
ATOM 838 O O . LEU A 1 99 ? -10.629 -10.860 22.390 1.00 54.16 99 LEU A O 1
ATOM 842 N N . PHE A 1 100 ? -11.624 -9.079 23.367 1.00 46.97 100 PHE A N 1
ATOM 843 C CA . PHE A 1 100 ? -11.283 -9.326 24.771 1.00 46.97 100 PHE A CA 1
ATOM 844 C C . PHE A 1 100 ? -12.555 -9.481 25.608 1.00 46.97 100 PHE A C 1
ATOM 846 O O . PHE A 1 100 ? -12.497 -10.233 26.606 1.00 46.97 100 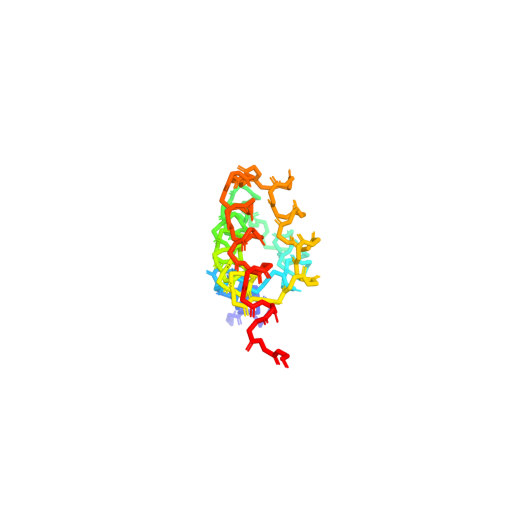PHE A O 1
#

Mean predicted aligned error: 4.61 Å

Radius of gyration: 16.5 Å; Cα contacts (8 Å, |Δi|>4): 115; chains: 1; bounding box: 33×27×51 Å

Sequence (100 aa):
MIDFAYQEFRRCLREIEKGKLNYREAALELADNYSFPMKELNKVLEIGARKRFEELLRYISNGYLHLEKEALGLCMEYGLPYERLWKALEEGKRNEYKLF

Secondary structure (DSSP, 8-state):
---HHHHHHHHHHHHHTTT-GGGHHHHHHHHHHTT--HHHHHHHHHHHHHHHHHHHHHHHHTT-GGGHHHHHHHHHHH---HHHHHHHHHHHHHHHTT--

Solvent-accessible surface area (backbone atoms only — not comparable to full-atom values): 5349 Å² total; per-residue (Å²): 131,85,54,68,68,59,53,49,37,56,49,29,50,57,41,18,54,69,25,43,63,88,35,48,65,64,34,53,62,45,29,64,78,65,70,48,59,64,73,59,52,52,52,40,49,52,48,6,50,53,46,34,40,58,50,45,38,54,44,18,32,67,31,46,59,87,51,49,66,60,46,51,48,46,25,71,76,69,70,43,66,59,71,59,51,52,54,18,49,57,44,6,56,64,37,42,70,70,78,110

pLDDT: mean 90.88, std 9.95, range [46.97, 97.88]

Foldseek 3Di:
DPDPLVVVLVVLLVCLLQLNCVSVVVNVVSCVVVVNPVVVSVVSNLNSLVNVLVVLLVVLLQQVVVCLVVNVVSCVPNVDDVVSSVVSNVNNVVNNVVVD